Protein AF-A0A1C6NW54-F1 (afdb_monomer)

Secondary structure (DSSP, 8-state):
-EEEEEEEEE-EEEEEEEE--TTT--TT--EEEEEEEEE--TTS-S-EEE--SSEEEEEEEEE-TTSEEEEEEEEE-SS-EEEEEEEEE-

Nearest PDB structures (foldseek):
  4q56-assembly1_A  TM=4.502E-01  e=3.851E-02  Cornu aspersum
  3cnv-assembly1_A  TM=2.650E-01  e=9.991E+00  Bordetella bronchiseptica RB50
  2ooi-assembly1_B  TM=2.427E-01  e=9.991E+00  Staphylococcus aureus subsp. aureus N315

Structure (mmCIF, N/CA/C/O backbone):
data_AF-A0A1C6NW54-F1
#
_entry.id   AF-A0A1C6NW54-F1
#
loop_
_atom_site.group_PDB
_atom_site.id
_atom_site.type_symbol
_atom_site.label_atom_id
_atom_site.label_alt_id
_atom_site.label_comp_id
_atom_site.label_asym_id
_atom_site.label_entity_id
_atom_site.label_seq_id
_atom_site.pdbx_PDB_ins_code
_atom_site.Cartn_x
_atom_site.Cartn_y
_atom_site.Cartn_z
_atom_site.occupancy
_atom_site.B_iso_or_equiv
_atom_site.auth_seq_id
_atom_site.auth_comp_id
_atom_site.auth_asym_id
_atom_site.auth_atom_id
_atom_site.pdbx_PDB_model_num
ATOM 1 N N . MET A 1 1 ? 13.799 -7.755 -2.772 1.00 83.69 1 MET A N 1
ATOM 2 C CA . MET A 1 1 ? 12.879 -7.222 -1.757 1.00 83.69 1 MET A CA 1
ATOM 3 C C . MET A 1 1 ? 13.466 -6.061 -0.964 1.00 83.69 1 MET A C 1
ATOM 5 O O . MET A 1 1 ? 14.236 -6.255 -0.027 1.00 83.69 1 MET A O 1
ATOM 9 N N . GLN A 1 2 ? 13.093 -4.849 -1.359 1.00 93.88 2 GLN A N 1
ATOM 10 C CA . GLN A 1 2 ? 13.266 -3.607 -0.610 1.00 93.88 2 GLN A CA 1
ATOM 11 C C . GLN A 1 2 ? 11.966 -3.289 0.139 1.00 93.88 2 GLN A C 1
ATOM 13 O O . GLN A 1 2 ? 10.884 -3.626 -0.349 1.00 93.88 2 GLN A O 1
ATOM 18 N N . VAL A 1 3 ? 12.070 -2.648 1.307 1.00 97.00 3 VAL A N 1
ATOM 19 C CA . VAL A 1 3 ? 10.915 -2.262 2.131 1.00 97.00 3 VAL A CA 1
ATOM 20 C C . VAL A 1 3 ? 10.890 -0.752 2.298 1.00 97.00 3 VAL A C 1
ATOM 22 O O . VAL A 1 3 ? 11.891 -0.157 2.692 1.00 97.00 3 VAL A O 1
ATOM 25 N N . TRP A 1 4 ? 9.734 -0.156 2.025 1.00 97.31 4 TRP A N 1
ATOM 26 C CA . TRP A 1 4 ? 9.506 1.281 2.146 1.00 97.31 4 TRP A CA 1
ATOM 27 C C . TRP A 1 4 ? 8.226 1.547 2.927 1.00 97.31 4 TRP A C 1
ATOM 29 O O . TRP A 1 4 ? 7.304 0.732 2.901 1.00 97.31 4 TRP A O 1
ATOM 39 N N . THR A 1 5 ? 8.146 2.696 3.591 1.00 96.31 5 THR A N 1
ATOM 40 C CA . THR A 1 5 ? 6.954 3.116 4.335 1.00 96.31 5 THR A CA 1
ATOM 41 C C . THR A 1 5 ? 6.590 4.550 4.002 1.00 96.31 5 THR A C 1
ATOM 43 O O . THR A 1 5 ? 7.472 5.395 3.857 1.00 96.31 5 THR A O 1
ATOM 46 N N . TRP A 1 6 ? 5.292 4.826 3.924 1.00 96.44 6 TRP A N 1
ATOM 47 C CA . TRP A 1 6 ? 4.758 6.167 3.746 1.00 96.44 6 TRP A CA 1
ATOM 48 C C . TRP A 1 6 ? 3.597 6.397 4.702 1.00 96.44 6 TRP A C 1
ATOM 50 O O . TRP A 1 6 ? 2.654 5.605 4.726 1.00 96.44 6 TRP A O 1
ATOM 60 N N . ASP A 1 7 ? 3.652 7.505 5.433 1.00 95.62 7 ASP A N 1
ATOM 61 C CA . ASP A 1 7 ? 2.592 7.901 6.352 1.00 95.62 7 ASP A CA 1
ATOM 62 C C . ASP A 1 7 ? 1.743 9.001 5.734 1.00 95.62 7 ASP A C 1
ATOM 64 O O . ASP A 1 7 ? 2.244 9.904 5.056 1.00 95.62 7 ASP A O 1
ATOM 68 N N . GLY A 1 8 ? 0.443 8.936 5.975 1.00 95.12 8 GLY A N 1
ATOM 69 C CA . GLY A 1 8 ? -0.492 9.929 5.487 1.00 95.12 8 GLY A CA 1
ATOM 70 C C . GLY A 1 8 ? -1.654 10.150 6.435 1.00 95.12 8 GLY A C 1
ATOM 71 O O . GLY A 1 8 ? -1.787 9.510 7.477 1.00 95.12 8 GLY A O 1
ATOM 72 N N . TRP A 1 9 ? -2.493 11.109 6.061 1.00 95.06 9 TRP A N 1
ATOM 73 C CA . TRP A 1 9 ? -3.655 11.520 6.832 1.00 95.06 9 TRP A CA 1
ATOM 74 C C . TRP A 1 9 ? -4.863 11.589 5.905 1.00 95.06 9 TRP A C 1
ATOM 76 O O . TRP A 1 9 ? -4.820 12.247 4.867 1.00 95.06 9 TRP A O 1
ATOM 86 N N . GLY A 1 10 ? -5.962 10.950 6.292 1.00 96.25 10 GLY A N 1
ATOM 87 C CA . GLY A 1 10 ? -7.260 11.138 5.658 1.00 96.25 10 GLY A CA 1
ATOM 88 C C . GLY A 1 10 ? -8.142 9.900 5.733 1.00 96.25 10 GLY A C 1
ATOM 89 O O . GLY A 1 10 ? -7.873 8.975 6.493 1.00 96.25 10 GLY A O 1
ATOM 90 N N . TRP A 1 11 ? -9.216 9.919 4.951 1.00 97.44 11 TRP A N 1
ATOM 91 C CA . TRP A 1 11 ? -10.180 8.834 4.809 1.00 97.44 11 TRP A CA 1
ATOM 92 C C . TRP A 1 11 ? -10.832 8.899 3.422 1.00 97.44 11 TRP A C 1
ATOM 94 O O . TRP A 1 11 ? -10.684 9.898 2.716 1.00 97.44 11 TRP A O 1
ATOM 104 N N . GLY A 1 12 ? -11.559 7.852 3.035 1.00 98.25 12 GLY A N 1
ATOM 105 C CA . GLY A 1 12 ? -12.159 7.716 1.709 1.00 98.25 12 GLY A CA 1
ATOM 106 C C . GLY A 1 12 ? -11.251 6.981 0.722 1.00 98.25 12 GLY A C 1
ATOM 107 O O . GLY A 1 12 ? -10.392 6.194 1.116 1.00 98.25 12 GLY A O 1
ATOM 108 N N . THR A 1 13 ? -11.474 7.198 -0.575 1.00 98.44 13 THR A N 1
ATOM 109 C CA . THR A 1 13 ? -10.665 6.597 -1.646 1.00 98.44 13 THR A CA 1
ATOM 110 C C . THR A 1 13 ? -9.478 7.486 -1.994 1.00 98.44 13 THR A C 1
ATOM 112 O O . THR A 1 13 ? -9.633 8.687 -2.202 1.00 98.44 13 THR A O 1
ATOM 115 N N . PHE A 1 14 ? -8.311 6.866 -2.113 1.00 98.38 14 PHE A N 1
ATOM 116 C CA . PHE A 1 14 ? -7.061 7.488 -2.509 1.00 98.38 14 PHE A CA 1
ATOM 117 C C . PHE A 1 14 ? -6.558 6.878 -3.811 1.00 98.38 14 PHE A C 1
ATOM 119 O O . PHE A 1 14 ? -6.543 5.657 -3.957 1.00 98.38 14 PHE A O 1
ATOM 126 N N . ASP A 1 15 ? -6.076 7.739 -4.702 1.00 98.31 15 ASP A N 1
ATOM 127 C CA . ASP A 1 15 ? -5.296 7.386 -5.885 1.00 98.31 15 ASP A CA 1
ATOM 128 C C . ASP A 1 15 ? -3.956 8.130 -5.774 1.00 98.31 15 ASP A C 1
ATOM 130 O O . ASP A 1 15 ? -3.876 9.328 -6.053 1.00 98.31 15 ASP A O 1
ATOM 134 N N . ILE A 1 16 ? -2.914 7.451 -5.278 1.00 98.19 16 ILE A N 1
ATOM 135 C CA . ILE A 1 16 ? -1.619 8.074 -4.952 1.00 98.19 16 ILE A CA 1
ATOM 136 C C . ILE A 1 16 ? -0.507 7.494 -5.826 1.00 98.19 16 ILE A C 1
ATOM 138 O O . ILE A 1 16 ? -0.420 6.287 -6.047 1.00 98.19 16 ILE A O 1
ATOM 142 N N . ALA A 1 17 ? 0.363 8.383 -6.301 1.00 98.06 17 ALA A N 1
ATOM 143 C CA . ALA A 1 17 ? 1.612 8.072 -6.982 1.00 98.06 17 ALA A CA 1
ATOM 144 C C . ALA A 1 17 ? 2.775 8.136 -5.979 1.00 98.06 17 ALA A C 1
ATOM 146 O O . ALA A 1 17 ? 3.130 9.221 -5.517 1.00 98.06 17 ALA A O 1
ATOM 147 N N . PHE A 1 18 ? 3.366 6.989 -5.643 1.00 98.06 18 PHE A N 1
ATOM 148 C CA . PHE A 1 18 ? 4.506 6.899 -4.728 1.00 98.06 18 PHE A CA 1
ATOM 149 C C . PHE A 1 18 ? 5.823 6.847 -5.520 1.00 98.06 18 PHE A C 1
ATOM 151 O O . PHE A 1 18 ? 6.047 5.877 -6.251 1.00 98.06 18 PHE A O 1
ATOM 158 N N . PRO A 1 19 ? 6.694 7.869 -5.420 1.00 97.38 19 PRO A N 1
ATOM 159 C CA . PRO A 1 19 ? 7.947 7.903 -6.165 1.00 97.38 19 PRO A CA 1
ATOM 160 C C . PRO A 1 19 ? 9.032 7.077 -5.463 1.00 97.38 19 PRO A C 1
ATOM 162 O O . PRO A 1 19 ? 9.462 7.415 -4.362 1.00 97.38 19 PRO A O 1
ATOM 165 N N . PHE A 1 20 ? 9.518 6.032 -6.132 1.00 96.69 20 PHE A N 1
ATOM 166 C CA . PHE A 1 20 ? 10.647 5.207 -5.672 1.00 96.69 20 PHE A CA 1
ATOM 167 C C . PHE A 1 20 ? 11.887 5.346 -6.567 1.00 96.69 20 PHE A C 1
ATOM 169 O O . PHE A 1 20 ? 13.003 5.044 -6.150 1.00 96.69 20 PHE A O 1
ATOM 176 N N . GLY A 1 21 ? 11.701 5.857 -7.785 1.00 96.88 21 GLY A N 1
ATOM 177 C CA . GLY A 1 21 ? 12.755 6.065 -8.768 1.00 96.88 21 GLY A CA 1
ATOM 178 C C . GLY A 1 21 ? 12.950 4.867 -9.698 1.00 96.88 21 GLY A C 1
ATOM 179 O O . GLY A 1 21 ? 12.675 3.716 -9.362 1.00 96.88 21 GLY A O 1
ATOM 180 N N . THR A 1 22 ? 13.458 5.148 -10.898 1.00 96.12 22 THR A N 1
ATOM 181 C CA . THR A 1 22 ? 13.583 4.176 -12.004 1.00 96.12 22 THR A CA 1
ATOM 182 C C . THR A 1 22 ? 14.611 3.073 -11.756 1.00 96.12 22 THR A C 1
ATOM 184 O O . THR A 1 22 ? 14.657 2.088 -12.484 1.00 96.12 22 THR A O 1
ATOM 187 N N . GLN A 1 23 ? 15.452 3.228 -10.731 1.00 95.31 23 GLN A N 1
ATOM 188 C CA . GLN A 1 23 ? 16.388 2.193 -10.282 1.00 95.31 23 GLN A CA 1
ATOM 189 C C . GLN A 1 23 ? 15.726 1.162 -9.353 1.00 95.31 23 GLN A C 1
ATOM 191 O O . GLN A 1 23 ? 16.337 0.140 -9.057 1.00 95.31 23 GLN A O 1
ATOM 196 N N . VAL A 1 24 ? 14.510 1.440 -8.870 1.00 95.50 24 VAL A N 1
ATOM 197 C CA . VAL A 1 24 ? 13.780 0.602 -7.907 1.00 95.50 24 VAL A CA 1
ATOM 198 C C . VAL A 1 24 ? 12.550 -0.032 -8.549 1.00 95.50 24 VAL A C 1
ATOM 200 O O . VAL A 1 24 ? 12.296 -1.210 -8.330 1.00 95.50 24 VAL A O 1
ATOM 203 N N . ILE A 1 25 ? 11.798 0.731 -9.350 1.00 95.81 25 ILE A N 1
ATOM 204 C CA . ILE A 1 25 ? 10.565 0.262 -9.991 1.00 95.81 25 ILE A CA 1
ATOM 205 C C . ILE A 1 25 ? 10.639 0.405 -11.509 1.00 95.81 25 ILE A C 1
ATOM 207 O O . ILE A 1 25 ? 11.094 1.423 -12.030 1.00 95.81 25 ILE A O 1
ATOM 211 N N . ASN A 1 26 ? 10.130 -0.615 -12.202 1.00 95.62 26 ASN A N 1
ATOM 212 C CA . ASN A 1 26 ? 9.717 -0.556 -13.602 1.00 95.62 26 ASN A CA 1
ATOM 213 C C . ASN A 1 26 ? 8.459 -1.419 -13.825 1.00 95.62 26 ASN A C 1
ATOM 215 O O . ASN A 1 26 ? 7.996 -2.099 -12.909 1.00 95.62 26 ASN A O 1
ATOM 219 N N . ARG A 1 27 ? 7.924 -1.452 -15.052 1.00 96.44 27 ARG A N 1
ATOM 220 C CA . ARG A 1 27 ? 6.703 -2.211 -15.400 1.00 96.44 27 ARG A CA 1
ATOM 221 C C . ARG A 1 27 ? 6.724 -3.714 -15.066 1.00 96.44 27 ARG A C 1
ATOM 223 O O . ARG A 1 27 ? 5.672 -4.346 -15.079 1.00 96.44 27 ARG A O 1
ATOM 230 N N . HIS A 1 28 ? 7.899 -4.309 -14.855 1.00 96.50 28 HIS A N 1
ATOM 231 C CA . HIS A 1 28 ? 8.072 -5.729 -14.536 1.00 96.50 28 HIS A CA 1
ATOM 232 C C . HIS A 1 28 ? 8.295 -5.994 -13.042 1.00 96.50 28 HIS A C 1
ATOM 234 O O . HIS A 1 28 ? 8.408 -7.157 -12.655 1.00 96.50 28 HIS A O 1
ATOM 240 N N . SER A 1 29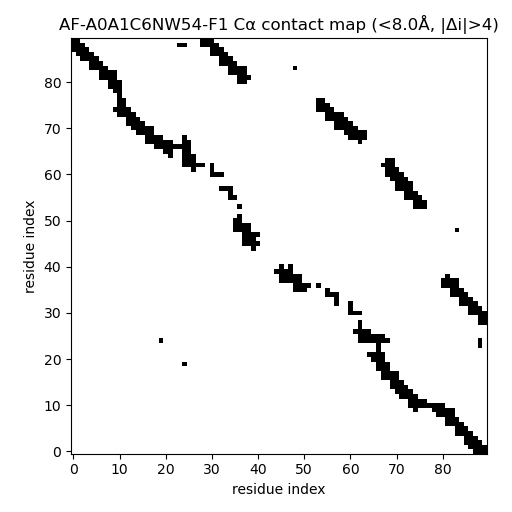 ? 8.362 -4.953 -12.209 1.00 96.75 29 SER A N 1
ATOM 241 C CA . SER A 1 29 ? 8.534 -5.094 -10.765 1.00 96.75 29 SER A CA 1
ATOM 242 C C . SER A 1 29 ? 7.350 -5.818 -10.127 1.00 96.75 29 SER A C 1
ATOM 244 O O . SER A 1 29 ? 6.188 -5.590 -10.473 1.00 96.75 29 SER A O 1
ATOM 246 N N . HIS A 1 30 ? 7.649 -6.667 -9.149 1.00 97.19 30 HIS A N 1
ATOM 247 C CA . HIS A 1 30 ? 6.642 -7.256 -8.277 1.00 97.19 30 HIS A CA 1
ATOM 248 C C . HIS A 1 30 ? 6.478 -6.357 -7.049 1.00 97.19 30 HIS A C 1
ATOM 250 O O . HIS A 1 30 ? 7.445 -6.073 -6.342 1.00 97.19 30 HIS A O 1
ATOM 256 N N . CYS A 1 31 ? 5.256 -5.873 -6.821 1.00 97.94 31 CYS A N 1
ATOM 257 C CA . CYS A 1 31 ? 4.963 -4.913 -5.763 1.00 97.94 31 CYS A C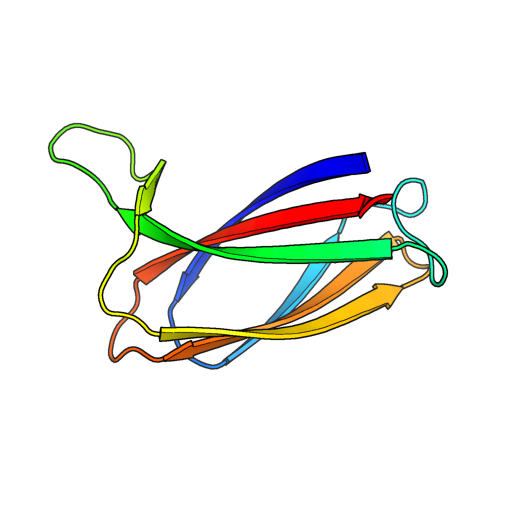A 1
ATOM 258 C C . CYS A 1 31 ? 3.791 -5.391 -4.907 1.00 97.94 31 CYS A C 1
ATOM 260 O O . CYS A 1 31 ? 2.709 -5.674 -5.423 1.00 97.94 31 CYS A O 1
ATOM 262 N N . VAL A 1 32 ? 3.992 -5.407 -3.592 1.00 98.06 32 VAL A N 1
ATOM 263 C CA . VAL A 1 32 ? 2.946 -5.670 -2.598 1.00 98.06 32 VAL A CA 1
ATOM 264 C C . VAL A 1 32 ? 2.826 -4.461 -1.683 1.00 98.06 32 VAL A C 1
ATOM 266 O O . VAL A 1 32 ? 3.835 -3.890 -1.272 1.00 98.06 32 VAL A O 1
ATOM 269 N N . VAL A 1 33 ? 1.592 -4.085 -1.352 1.00 98.19 33 VAL A N 1
ATOM 270 C CA . VAL A 1 33 ? 1.302 -2.971 -0.446 1.00 98.19 33 VAL A CA 1
ATOM 271 C C . VAL A 1 33 ? 0.411 -3.456 0.684 1.00 98.19 33 VAL A C 1
ATOM 273 O O . VAL A 1 33 ? -0.601 -4.113 0.438 1.00 98.19 33 VAL A O 1
ATOM 276 N N . SER A 1 34 ? 0.771 -3.115 1.916 1.00 97.00 34 SER A N 1
ATOM 277 C CA . SER A 1 34 ? -0.109 -3.223 3.077 1.00 97.00 34 SER A CA 1
ATOM 278 C C . SER A 1 34 ? -0.431 -1.837 3.620 1.00 97.00 34 SER A C 1
ATOM 280 O O . SER A 1 34 ? 0.350 -0.901 3.453 1.00 97.00 34 SER A O 1
ATOM 282 N N . ILE A 1 35 ? -1.592 -1.704 4.257 1.00 97.69 35 ILE A N 1
ATOM 283 C CA . ILE A 1 35 ? -2.047 -0.461 4.883 1.00 97.69 35 ILE A CA 1
ATOM 284 C C . ILE A 1 35 ? -2.595 -0.748 6.281 1.00 97.69 35 ILE A C 1
ATOM 286 O O . ILE A 1 35 ? -3.183 -1.806 6.510 1.00 97.69 35 ILE A O 1
ATOM 290 N N . CYS A 1 36 ? -2.378 0.177 7.214 1.00 96.19 36 CYS A N 1
ATOM 291 C CA . CYS A 1 36 ? -2.893 0.100 8.583 1.00 96.19 36 CYS A CA 1
ATOM 292 C C . CYS A 1 36 ? -3.121 1.492 9.182 1.00 96.19 36 CYS A C 1
ATOM 294 O O . CYS A 1 36 ? -2.590 2.486 8.680 1.00 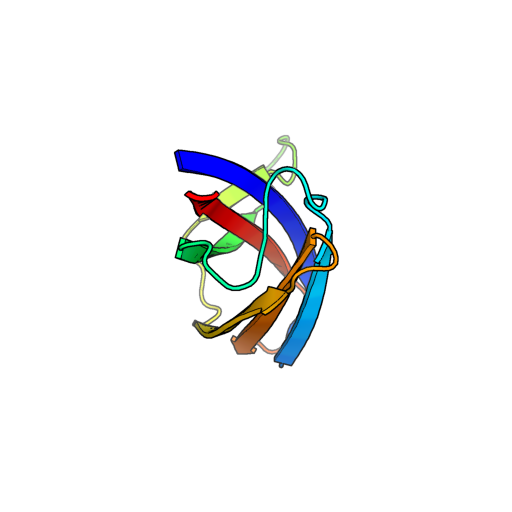96.19 36 CYS A O 1
ATOM 296 N N . GLU A 1 37 ? -3.890 1.549 10.270 1.00 95.69 37 GLU A N 1
ATOM 297 C CA . GLU A 1 37 ? -4.047 2.756 11.082 1.00 95.69 37 GLU A CA 1
ATOM 298 C C . GLU A 1 37 ? -2.790 3.021 11.920 1.00 95.69 37 GLU A C 1
ATOM 300 O O . GLU A 1 37 ? -2.138 2.091 12.405 1.00 95.69 37 GLU A O 1
ATOM 305 N N . LEU A 1 38 ? -2.490 4.304 12.134 1.00 95.25 38 LEU A N 1
ATOM 306 C CA . LEU A 1 38 ? -1.498 4.772 13.097 1.00 95.25 38 LEU A CA 1
ATOM 307 C C . LEU A 1 38 ? -2.191 5.464 14.271 1.00 95.25 38 LEU A C 1
ATOM 309 O O . LEU A 1 38 ? -3.021 6.355 14.088 1.00 95.25 38 LEU A O 1
ATOM 313 N N . ALA A 1 39 ? -1.830 5.063 15.487 1.00 88.25 39 ALA A N 1
ATOM 314 C CA . ALA A 1 39 ? -2.262 5.711 16.718 1.00 88.25 39 ALA A CA 1
ATOM 315 C C . ALA A 1 39 ? -1.140 6.559 17.316 1.00 88.25 39 ALA A C 1
ATOM 317 O O . ALA A 1 39 ? 0.048 6.302 17.106 1.00 88.25 39 ALA A O 1
ATOM 318 N N . GLN A 1 40 ? -1.540 7.544 18.121 1.00 82.56 40 GLN A N 1
ATOM 319 C CA . GLN A 1 40 ? -0.657 8.251 19.038 1.00 82.56 40 GLN A CA 1
ATOM 320 C C . GLN A 1 40 ? -0.962 7.770 20.458 1.00 82.56 40 GLN A C 1
ATOM 322 O O . GLN A 1 40 ? -1.852 8.325 21.111 1.00 82.56 40 GLN A O 1
ATOM 327 N N . PRO A 1 41 ? -0.269 6.737 20.969 1.00 77.94 41 PRO A N 1
ATOM 328 C CA . PRO A 1 41 ? -0.357 6.401 22.381 1.00 77.94 41 PRO A CA 1
ATOM 329 C C . PRO A 1 41 ? -0.013 7.625 23.239 1.00 77.94 41 PRO A C 1
ATOM 331 O O . PRO A 1 41 ? 0.792 8.473 22.845 1.00 77.94 41 PRO A O 1
ATOM 334 N N . GLN A 1 42 ? -0.613 7.731 24.427 1.00 78.50 42 GLN A N 1
ATOM 335 C CA . GLN A 1 42 ? -0.396 8.882 25.304 1.00 78.50 42 GLN A CA 1
ATOM 336 C C . GLN A 1 42 ? 1.103 9.076 25.594 1.00 78.50 42 GLN A C 1
ATOM 338 O O . GLN A 1 42 ? 1.763 8.191 26.133 1.00 78.50 42 GLN A O 1
ATOM 343 N N . GLY A 1 43 ? 1.631 10.249 25.231 1.00 74.25 43 GLY A N 1
ATOM 344 C CA . GLY A 1 43 ? 3.040 10.604 25.422 1.00 74.25 43 GLY A CA 1
ATOM 345 C C . GLY A 1 43 ? 4.015 10.025 24.389 1.00 74.25 43 GLY A C 1
ATOM 346 O O . GLY A 1 43 ? 5.219 10.192 24.562 1.00 74.25 43 GLY A O 1
ATOM 347 N N . GLN A 1 44 ? 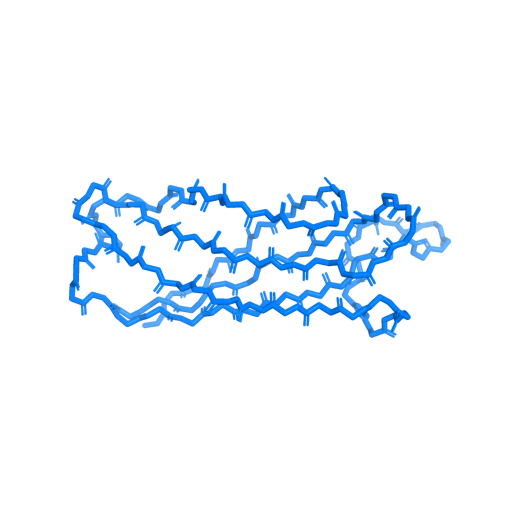3.531 9.368 23.331 1.00 75.00 44 GLN A N 1
ATOM 348 C CA . GLN A 1 44 ? 4.365 8.806 22.264 1.00 75.00 44 GLN A CA 1
ATOM 349 C C . GLN A 1 44 ? 4.183 9.559 20.936 1.00 75.00 44 GLN A C 1
ATOM 351 O O . GLN A 1 44 ? 3.192 10.280 20.762 1.00 75.00 44 GLN A O 1
ATOM 356 N N . PRO A 1 45 ? 5.136 9.426 19.995 1.00 76.94 45 PRO A N 1
ATOM 357 C CA . PRO A 1 45 ? 4.933 9.831 18.612 1.00 76.94 45 PRO A CA 1
ATOM 358 C C . PRO A 1 45 ? 3.758 9.079 17.979 1.00 76.94 45 PRO A C 1
ATOM 360 O O . PRO A 1 45 ? 3.438 7.951 18.351 1.00 76.94 45 PRO A O 1
ATOM 363 N N . LEU A 1 46 ? 3.118 9.722 17.010 1.00 76.75 46 LEU A N 1
ATOM 364 C CA . LEU A 1 46 ? 2.022 9.166 16.225 1.00 76.75 46 LEU A CA 1
ATOM 365 C C . LEU A 1 46 ? 2.591 8.230 15.143 1.00 76.75 46 LEU A C 1
ATOM 367 O O . LEU A 1 46 ? 2.670 8.572 13.971 1.00 76.75 46 LEU A O 1
ATOM 371 N N . ASP A 1 47 ? 3.087 7.082 15.601 1.00 84.88 47 ASP A N 1
ATOM 372 C CA . ASP A 1 47 ? 3.870 6.102 14.831 1.00 84.88 47 ASP A CA 1
ATOM 373 C C . ASP A 1 47 ? 3.593 4.667 15.326 1.00 84.88 47 ASP A C 1
ATOM 375 O O . ASP A 1 47 ? 4.464 3.802 15.356 1.00 84.88 47 ASP A O 1
ATOM 379 N N . PHE A 1 48 ? 2.377 4.404 15.812 1.00 91.62 48 PHE A N 1
ATOM 380 C CA . PHE A 1 48 ? 2.032 3.090 16.350 1.00 91.62 48 PHE A CA 1
ATOM 381 C C . PHE A 1 48 ? 1.022 2.369 15.448 1.00 91.62 48 PHE A C 1
ATOM 383 O O . PHE A 1 48 ? -0.169 2.685 15.523 1.00 91.62 48 PHE A O 1
ATOM 390 N N . PRO A 1 49 ? 1.460 1.405 14.609 1.00 93.44 49 PRO A N 1
ATOM 391 C CA . PRO A 1 49 ? 0.564 0.574 13.814 1.00 93.44 49 PRO A CA 1
ATOM 392 C C . PRO A 1 49 ? -0.375 -0.246 14.694 1.00 93.44 49 PRO A C 1
ATOM 394 O O . PRO A 1 49 ? 0.067 -0.928 15.621 1.00 93.44 49 PRO A O 1
ATOM 397 N N . PHE A 1 50 ? -1.667 -0.226 14.385 1.00 93.31 50 PHE A N 1
ATOM 398 C CA . PHE A 1 50 ? -2.659 -1.024 15.100 1.00 93.31 50 PHE A CA 1
ATOM 399 C C . PHE A 1 50 ? -3.824 -1.432 14.193 1.00 93.31 50 PHE A C 1
ATOM 401 O O . PHE A 1 50 ? -3.993 -0.922 13.086 1.00 93.31 50 PHE A O 1
ATOM 408 N N . ILE A 1 51 ? -4.627 -2.384 14.672 1.00 91.38 51 ILE A N 1
ATOM 409 C CA . ILE A 1 51 ? -5.906 -2.741 14.055 1.00 91.38 51 ILE A CA 1
ATOM 410 C C . ILE A 1 51 ? -6.988 -1.936 14.767 1.00 91.38 51 ILE A C 1
ATOM 412 O O . ILE A 1 51 ? -7.369 -2.271 15.891 1.00 91.38 51 ILE A O 1
ATOM 416 N N . GLY A 1 52 ? -7.423 -0.846 14.142 1.00 89.88 52 GLY A N 1
ATOM 417 C CA . GLY A 1 52 ? -8.542 -0.050 14.622 1.00 89.88 52 GLY A CA 1
ATOM 418 C C . GLY A 1 52 ? -9.868 -0.489 14.007 1.00 89.88 52 GLY A C 1
ATOM 419 O O . GLY A 1 52 ? -10.047 -1.640 13.603 1.00 89.88 52 GLY A O 1
ATOM 420 N N . ALA A 1 53 ? -10.834 0.427 14.017 1.00 93.75 53 ALA A N 1
ATOM 421 C CA . ALA A 1 53 ? -12.197 0.162 13.564 1.00 93.75 53 ALA A CA 1
ATOM 422 C C . ALA A 1 53 ? -12.422 0.514 12.085 1.00 93.75 53 ALA A C 1
ATOM 424 O O . ALA A 1 53 ? -13.454 0.126 11.529 1.00 93.75 53 ALA A O 1
ATOM 425 N N . ALA A 1 54 ? -11.499 1.240 11.447 1.00 96.12 54 ALA A N 1
ATOM 426 C CA . ALA A 1 54 ? -11.628 1.578 10.039 1.00 96.12 54 ALA A CA 1
ATOM 427 C C . ALA A 1 54 ? -11.386 0.334 9.181 1.00 96.12 54 ALA A C 1
ATOM 429 O O . ALA A 1 54 ? -10.443 -0.427 9.404 1.00 96.12 54 ALA A O 1
ATO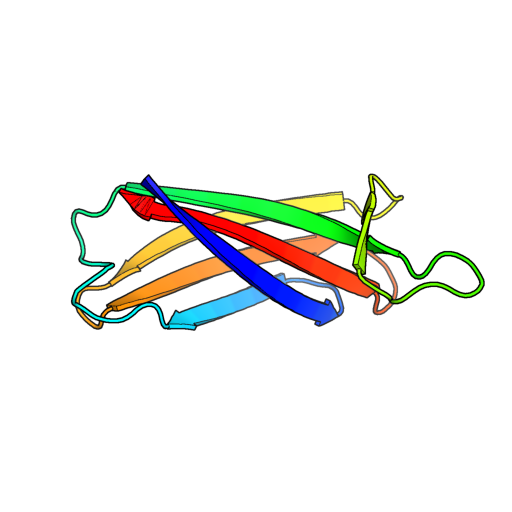M 430 N N . THR A 1 55 ? -12.216 0.128 8.156 1.00 97.56 55 THR A N 1
ATOM 431 C CA . THR A 1 55 ? -11.925 -0.926 7.178 1.00 97.56 55 THR A CA 1
ATOM 432 C C . THR A 1 55 ? -11.050 -0.356 6.076 1.00 97.56 55 THR A C 1
ATOM 434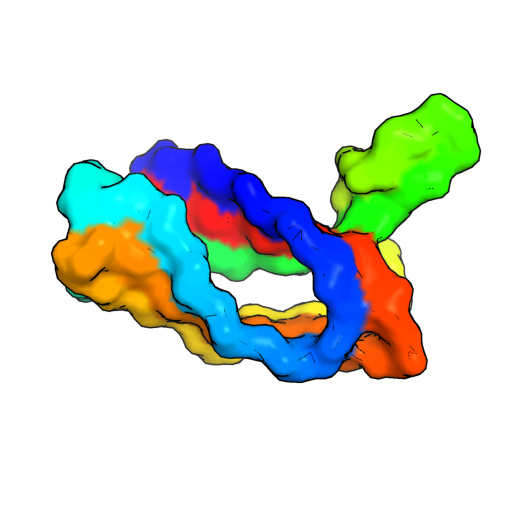 O O . THR A 1 55 ? -11.402 0.633 5.443 1.00 97.56 55 THR A O 1
ATOM 437 N N . MET A 1 56 ? -9.911 -0.993 5.824 1.00 98.06 56 MET A N 1
ATOM 438 C CA . MET A 1 56 ? -8.953 -0.541 4.823 1.00 98.06 56 MET A CA 1
ATOM 439 C C . MET A 1 56 ? -8.793 -1.575 3.712 1.00 98.06 56 MET A C 1
ATOM 441 O O . MET A 1 56 ? -8.719 -2.776 3.980 1.00 98.06 56 MET A O 1
ATOM 445 N N . ARG A 1 57 ? -8.758 -1.122 2.456 1.00 98.25 57 ARG A N 1
ATOM 446 C CA . ARG A 1 57 ? -8.691 -1.990 1.270 1.00 98.25 57 ARG A CA 1
ATOM 447 C C . ARG A 1 57 ? -7.683 -1.445 0.270 1.00 98.25 57 ARG A C 1
ATOM 449 O O . ARG A 1 57 ? -7.783 -0.290 -0.127 1.00 98.25 57 ARG A O 1
ATOM 456 N N . VAL A 1 58 ? -6.743 -2.276 -0.176 1.00 98.44 58 VAL A N 1
ATOM 457 C CA . VAL A 1 58 ? -5.911 -1.970 -1.349 1.00 98.44 58 VAL A CA 1
ATOM 458 C C . VAL A 1 58 ? -6.638 -2.501 -2.581 1.00 98.44 58 VAL A C 1
ATOM 460 O O . VAL A 1 58 ? -6.916 -3.695 -2.663 1.00 98.44 58 VAL A O 1
ATOM 463 N N . HIS A 1 59 ? -6.965 -1.615 -3.519 1.00 98.56 59 HIS A N 1
ATOM 464 C CA . HIS A 1 59 ? -7.745 -1.943 -4.716 1.00 98.56 59 HIS A CA 1
ATOM 465 C C . HIS A 1 59 ? -6.848 -2.274 -5.907 1.00 98.56 59 HIS A C 1
ATOM 467 O O . HIS A 1 59 ? -7.021 -3.306 -6.551 1.00 98.56 59 HIS A O 1
ATOM 473 N N . ASN A 1 60 ? -5.877 -1.408 -6.207 1.00 98.44 60 ASN A N 1
ATOM 474 C CA . ASN A 1 60 ? -4.961 -1.588 -7.332 1.00 98.44 60 ASN A CA 1
ATOM 475 C C . ASN A 1 60 ? -3.545 -1.158 -6.954 1.00 98.44 60 ASN A C 1
ATOM 477 O O . ASN A 1 60 ? -3.361 -0.168 -6.251 1.00 98.44 60 ASN A O 1
ATOM 481 N N . VAL A 1 61 ? -2.556 -1.882 -7.477 1.00 98.44 61 VAL A N 1
ATOM 482 C CA . VAL A 1 61 ? -1.125 -1.579 -7.367 1.00 98.44 61 VAL A CA 1
ATOM 483 C C . VAL A 1 61 ? -0.537 -1.720 -8.770 1.00 98.44 61 VAL A C 1
ATOM 485 O O . VAL A 1 61 ? -0.625 -2.797 -9.357 1.00 98.44 61 VAL A O 1
ATOM 488 N N . ALA A 1 62 ? 0.001 -0.638 -9.331 1.00 98.25 62 ALA A N 1
ATOM 489 C CA . ALA A 1 62 ? 0.467 -0.585 -10.715 1.00 98.25 62 ALA A CA 1
ATOM 490 C C . ALA A 1 62 ? 1.844 0.099 -10.810 1.00 98.25 62 ALA A C 1
ATOM 492 O O . ALA A 1 62 ? 1.927 1.319 -10.633 1.00 98.25 62 ALA A O 1
ATOM 493 N N . PRO A 1 63 ? 2.929 -0.658 -11.056 1.00 98.00 63 PRO A N 1
ATOM 494 C CA . PRO A 1 63 ? 4.259 -0.087 -11.241 1.00 98.00 6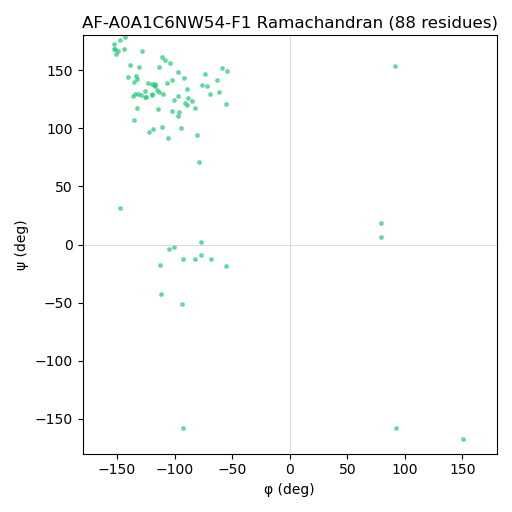3 PRO A CA 1
ATOM 495 C C . PRO A 1 63 ? 4.416 0.544 -12.634 1.00 98.00 63 PRO A C 1
ATOM 497 O O . PRO A 1 63 ? 3.999 -0.035 -13.639 1.00 98.00 63 PRO A O 1
ATOM 500 N N . GLY A 1 64 ? 5.034 1.725 -12.690 1.00 96.88 64 GLY A N 1
ATOM 501 C CA . GLY A 1 64 ? 5.369 2.454 -13.915 1.00 96.88 64 GLY A CA 1
ATOM 502 C C . GLY A 1 64 ? 6.871 2.462 -14.214 1.00 96.88 64 GLY A C 1
ATOM 503 O O . GLY A 1 64 ? 7.705 2.279 -13.330 1.00 96.88 64 GLY A O 1
ATOM 504 N N . ASP A 1 65 ? 7.249 2.691 -15.475 1.00 97.75 65 ASP A N 1
ATOM 505 C CA . ASP A 1 65 ? 8.668 2.820 -15.869 1.00 97.75 65 ASP A CA 1
ATOM 506 C C . ASP A 1 65 ? 9.289 4.173 -15.515 1.00 97.75 65 ASP A C 1
ATOM 508 O O . ASP A 1 65 ? 10.496 4.362 -15.647 1.00 97.75 65 ASP A O 1
ATOM 512 N N . ASP A 1 66 ? 8.473 5.125 -15.080 1.00 97.00 66 ASP A N 1
ATOM 513 C CA . ASP A 1 66 ? 8.897 6.409 -14.530 1.00 97.00 66 ASP A CA 1
ATOM 514 C C . ASP A 1 66 ? 9.398 6.290 -13.079 1.00 97.00 66 ASP A C 1
ATOM 516 O O . ASP A 1 66 ? 9.806 7.283 -12.474 1.00 97.00 66 ASP A O 1
ATOM 520 N N . GLY A 1 67 ? 9.426 5.073 -12.524 1.00 97.12 67 GLY A N 1
ATOM 521 C CA . GLY A 1 67 ? 9.855 4.817 -11.155 1.00 97.12 67 GLY A CA 1
ATOM 522 C C . GLY A 1 67 ? 8.783 5.142 -10.119 1.00 97.12 67 GLY A C 1
ATOM 523 O O . GLY A 1 67 ? 9.107 5.342 -8.945 1.00 97.12 67 GLY A O 1
ATOM 524 N N . VAL A 1 68 ? 7.524 5.233 -10.545 1.00 98.00 68 VAL A N 1
ATOM 525 C CA . VAL A 1 68 ? 6.375 5.504 -9.684 1.00 98.00 68 VAL A CA 1
ATOM 526 C C . VAL A 1 68 ? 5.559 4.230 -9.497 1.00 98.00 68 VAL A C 1
ATOM 528 O O . VAL A 1 68 ? 5.326 3.466 -10.433 1.00 98.00 68 VAL A O 1
ATOM 531 N N . LEU A 1 69 ? 5.091 4.007 -8.270 1.00 98.38 69 LEU A N 1
ATOM 532 C CA . LEU A 1 69 ? 4.060 3.018 -7.981 1.00 98.38 69 LEU A CA 1
ATOM 533 C C . LEU A 1 69 ? 2.725 3.729 -7.790 1.00 98.38 69 LEU A C 1
ATOM 535 O O . LEU A 1 69 ? 2.546 4.481 -6.829 1.00 98.38 69 LEU A O 1
ATOM 539 N N . HIS A 1 70 ? 1.777 3.478 -8.684 1.00 98.38 70 HIS A N 1
ATOM 540 C CA . HIS A 1 70 ? 0.415 3.967 -8.529 1.00 98.38 70 HIS A CA 1
ATOM 541 C C . HIS A 1 70 ? -0.370 2.997 -7.658 1.00 98.38 70 HIS A C 1
ATOM 543 O O . HIS A 1 70 ? -0.467 1.808 -7.972 1.00 98.38 70 HIS A O 1
ATOM 549 N N . VAL A 1 71 ? -0.944 3.498 -6.569 1.00 98.69 71 VAL A N 1
ATOM 550 C CA . VAL A 1 71 ? -1.762 2.693 -5.665 1.00 98.69 71 VAL A CA 1
ATOM 551 C C . VAL A 1 71 ? -3.113 3.349 -5.485 1.00 98.69 71 VAL A C 1
ATOM 553 O O . VAL A 1 71 ? -3.209 4.513 -5.091 1.00 98.69 71 VAL A O 1
ATOM 556 N N . ARG A 1 72 ? -4.154 2.556 -5.730 1.00 98.75 72 ARG A N 1
ATOM 557 C CA . ARG A 1 72 ? -5.514 2.877 -5.326 1.00 98.75 72 ARG A CA 1
ATOM 558 C C . ARG A 1 72 ? -5.850 2.107 -4.065 1.00 98.75 72 ARG A C 1
ATOM 560 O O . ARG A 1 72 ? -5.777 0.877 -4.059 1.00 98.75 72 ARG A O 1
ATOM 567 N N . PHE A 1 73 ? -6.258 2.809 -3.021 1.00 98.62 73 PHE A N 1
ATOM 568 C CA . PHE A 1 73 ? -6.725 2.197 -1.782 1.00 98.62 73 PHE A CA 1
ATOM 569 C C . PHE A 1 73 ? -7.871 2.999 -1.173 1.00 98.62 73 PHE A C 1
ATOM 571 O O . PHE A 1 73 ? -8.185 4.106 -1.604 1.00 98.62 73 PHE A O 1
ATOM 578 N N . GLU A 1 74 ? -8.535 2.414 -0.193 1.00 98.50 74 GLU A N 1
ATOM 579 C CA . GLU A 1 74 ? -9.686 2.993 0.480 1.00 98.50 74 GLU A CA 1
ATOM 580 C C . GLU A 1 74 ? -9.561 2.810 1.984 1.00 98.50 74 GLU A C 1
ATOM 582 O O . GLU A 1 74 ? -9.1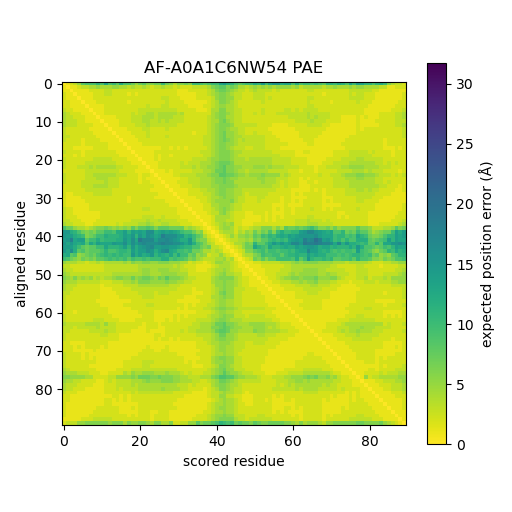45 1.753 2.461 1.00 98.50 74 GLU A O 1
ATOM 587 N N . ILE A 1 75 ? -9.949 3.853 2.710 1.00 98.12 75 ILE A N 1
ATOM 588 C CA . ILE A 1 75 ? -10.128 3.861 4.156 1.00 98.12 75 ILE A CA 1
ATOM 589 C C . ILE A 1 75 ? -11.598 4.193 4.408 1.00 98.12 75 ILE A C 1
ATOM 591 O O . ILE A 1 75 ? -12.014 5.351 4.330 1.00 98.12 75 ILE A O 1
ATOM 595 N N . ASP A 1 76 ? -12.381 3.158 4.675 1.00 98.12 76 ASP A N 1
ATOM 596 C CA . ASP A 1 76 ? -13.802 3.241 4.987 1.00 98.12 76 ASP A CA 1
ATOM 597 C C . ASP A 1 76 ? -13.970 3.631 6.456 1.00 98.12 76 ASP A C 1
ATOM 599 O O . ASP A 1 76 ? -13.872 2.811 7.378 1.00 98.12 76 ASP A O 1
ATOM 603 N N . TRP A 1 77 ? -14.121 4.938 6.654 1.00 96.75 77 TRP A N 1
ATOM 604 C CA . TRP A 1 77 ? -14.296 5.577 7.947 1.00 96.75 77 TRP A CA 1
ATOM 605 C C . TRP A 1 77 ? -15.080 6.885 7.798 1.00 96.75 77 TRP A C 1
ATOM 607 O O . TRP A 1 77 ? -15.363 7.341 6.689 1.00 96.75 77 TRP A O 1
ATOM 617 N N . ASN A 1 78 ? -15.450 7.504 8.919 1.00 95.94 78 ASN A N 1
ATOM 618 C CA . ASN A 1 78 ? -16.276 8.715 8.940 1.00 95.94 78 ASN A CA 1
ATOM 619 C C . ASN A 1 78 ? -15.499 10.005 9.252 1.00 95.94 78 ASN A C 1
ATOM 621 O O . ASN A 1 78 ? -16.086 11.088 9.240 1.00 95.94 78 ASN A O 1
ATOM 625 N N . SER A 1 79 ? -14.206 9.908 9.549 1.00 94.75 79 SER A N 1
ATOM 626 C CA . SER A 1 79 ? -13.359 11.050 9.873 1.00 94.75 79 SER A CA 1
ATOM 627 C C . SER A 1 79 ? -11.909 10.791 9.489 1.00 94.75 79 SER A C 1
ATOM 629 O O . SER A 1 79 ? -11.511 9.685 9.140 1.00 94.75 79 SER A O 1
ATOM 631 N N . ALA A 1 80 ? -11.104 11.842 9.523 1.00 94.44 80 ALA A N 1
ATOM 632 C CA . ALA A 1 80 ? -9.704 11.757 9.169 1.00 94.44 80 ALA A CA 1
ATOM 633 C C . ALA A 1 80 ? -8.909 10.963 10.211 1.00 94.44 80 ALA A C 1
ATOM 635 O O . ALA A 1 80 ? -8.964 11.287 11.397 1.00 94.44 80 ALA A O 1
ATOM 636 N N . LEU A 1 81 ? -8.129 9.983 9.760 1.00 93.81 81 LEU A N 1
ATOM 637 C CA . LEU A 1 81 ? -7.187 9.236 10.590 1.00 93.81 81 LEU A CA 1
ATOM 638 C C . LEU A 1 81 ? -5.801 9.234 9.953 1.00 93.81 81 LEU A C 1
ATOM 640 O O . LEU A 1 81 ? -5.645 9.585 8.780 1.00 93.81 81 LEU A O 1
ATOM 644 N N . GLN A 1 82 ? -4.797 8.840 10.728 1.00 94.81 82 GLN A N 1
ATOM 645 C CA . GLN A 1 82 ? -3.467 8.603 10.193 1.00 94.81 82 GLN A CA 1
ATOM 646 C C . GLN A 1 82 ? -3.285 7.150 9.796 1.00 94.81 82 GLN A C 1
ATOM 648 O O . GLN A 1 82 ? -3.779 6.240 10.460 1.00 94.81 82 GLN A O 1
ATOM 653 N N . TRP A 1 83 ? -2.562 6.943 8.708 1.00 95.94 83 TRP A N 1
ATOM 654 C CA . TRP A 1 83 ? -2.344 5.632 8.128 1.00 95.94 83 TRP A CA 1
ATOM 655 C C . TRP A 1 83 ? -0.901 5.482 7.672 1.00 95.94 83 TRP A C 1
ATOM 657 O O . TRP A 1 83 ? -0.241 6.465 7.339 1.00 95.94 83 TRP A O 1
ATOM 667 N N . ARG A 1 84 ? -0.438 4.233 7.616 1.00 97.00 84 ARG A N 1
ATOM 668 C CA . ARG A 1 84 ? 0.843 3.850 7.016 1.00 97.00 84 ARG A CA 1
ATOM 669 C C . ARG A 1 84 ? 0.612 2.876 5.881 1.00 97.00 84 ARG A C 1
ATOM 671 O O . ARG A 1 84 ? -0.025 1.845 6.090 1.00 97.00 84 ARG A O 1
ATOM 678 N N . ALA A 1 85 ? 1.184 3.180 4.723 1.00 97.94 85 ALA A N 1
ATOM 679 C CA . ALA A 1 85 ? 1.371 2.237 3.634 1.00 97.94 85 ALA A CA 1
ATOM 680 C C . ALA A 1 85 ? 2.791 1.660 3.696 1.00 97.94 85 ALA A C 1
ATOM 682 O O . ALA A 1 85 ? 3.764 2.413 3.750 1.00 97.94 85 ALA A O 1
ATOM 683 N N . THR A 1 86 ? 2.912 0.335 3.673 1.00 98.06 86 THR A N 1
ATOM 684 C CA . THR A 1 86 ? 4.196 -0.374 3.608 1.00 98.06 86 THR A CA 1
ATOM 685 C C . THR A 1 86 ? 4.295 -1.107 2.282 1.00 98.06 86 THR A C 1
ATOM 687 O O . THR A 1 86 ? 3.379 -1.83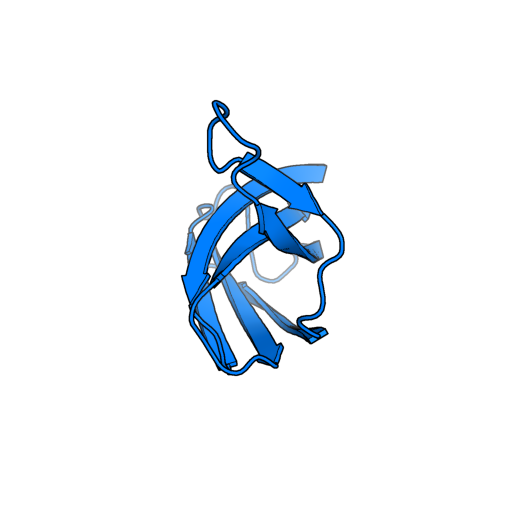1 1.896 1.00 98.06 86 THR A O 1
ATOM 690 N N . PHE A 1 87 ? 5.421 -0.939 1.599 1.00 98.38 87 PHE A N 1
ATOM 691 C CA . PHE A 1 87 ? 5.665 -1.445 0.255 1.00 98.38 87 PHE A CA 1
ATOM 692 C C . PHE A 1 87 ? 6.776 -2.488 0.284 1.00 98.38 87 PHE A C 1
ATOM 694 O O . PHE A 1 87 ? 7.838 -2.239 0.855 1.00 98.38 87 PHE A O 1
ATOM 701 N N . PHE A 1 88 ? 6.547 -3.619 -0.375 1.00 97.94 88 PHE A N 1
ATOM 702 C CA . PHE A 1 88 ? 7.543 -4.653 -0.640 1.00 97.94 88 PHE A CA 1
ATOM 703 C C . PHE A 1 88 ? 7.767 -4.705 -2.147 1.00 97.94 88 PHE A C 1
ATOM 705 O O . PHE A 1 88 ? 6.826 -4.978 -2.896 1.00 97.94 88 PHE A O 1
ATOM 712 N N . ILE A 1 89 ? 8.985 -4.384 -2.583 1.00 97.31 89 ILE A N 1
ATOM 713 C CA . ILE A 1 89 ? 9.331 -4.245 -4.003 1.00 97.31 89 ILE A CA 1
ATOM 714 C C . ILE A 1 89 ? 10.515 -5.161 -4.325 1.00 97.31 89 ILE A C 1
ATOM 716 O O . ILE A 1 89 ? 11.548 -5.096 -3.648 1.00 97.31 89 ILE A O 1
ATOM 720 N N . ASP A 1 90 ? 10.360 -6.009 -5.341 1.00 91.88 90 ASP A N 1
ATOM 721 C CA . ASP A 1 90 ? 11.421 -6.860 -5.900 1.00 91.88 90 ASP A CA 1
ATOM 722 C C . ASP A 1 90 ? 11.998 -6.312 -7.207 1.00 91.88 90 ASP A C 1
ATOM 724 O O . ASP A 1 90 ? 11.210 -5.851 -8.071 1.00 91.88 90 ASP A O 1
#

Radius of gyration: 13.75 Å; Cα contacts (8 Å, |Δi|>4): 217; chains: 1; bounding box: 33×19×41 Å

Mean predicted aligned error: 3.19 Å

Sequence (90 aa):
MQVWTWDGWGWGTFDIAFPFGTQVINRHSHCVVSICELAQPQGQPLDFPFIGAATMRVHNVAPGDDGVLHVRFEIDWNSALQWRATFFID

Foldseek 3Di:
DDKDKDKDKFFFKDWDKAAPALVFFAQPKDKDKDKFFFDADVPRPSHHGDHDDWDKAWDDWGTHNRRIIITIMGTRDDIMTMMMMMMDID

Solvent-accessible surface area (backbone atoms only — not comparable to full-atom values): 5142 Å² total; per-residue (Å²): 112,48,80,49,75,48,76,49,77,49,55,42,79,46,83,46,76,46,81,68,36,60,92,63,28,30,69,83,43,51,74,48,76,48,76,42,38,38,40,60,54,92,97,51,70,75,76,38,78,50,90,71,87,61,50,72,46,80,76,45,78,47,51,30,68,81,4,32,38,38,35,32,35,35,32,56,59,93,58,76,42,40,33,38,40,40,38,42,39,73

pLDDT: mean 94.8, std 5.76, range [74.25, 98.75]